Protein AF-A0A9D2G0Z3-F1 (afdb_monomer_lite)

Radius of gyration: 18.69 Å; chains: 1; bounding box: 42×42×49 Å

Structure (mmCIF, N/CA/C/O backbone):
data_AF-A0A9D2G0Z3-F1
#
_entry.id   AF-A0A9D2G0Z3-F1
#
loop_
_atom_site.group_PDB
_atom_site.id
_atom_site.type_symbol
_atom_site.label_atom_id
_atom_site.label_alt_id
_atom_site.label_comp_id
_atom_site.label_asym_id
_atom_site.label_entity_id
_atom_site.label_seq_id
_atom_site.pdbx_PDB_ins_code
_atom_site.Cartn_x
_atom_site.Cartn_y
_atom_site.Cartn_z
_atom_site.occupancy
_atom_site.B_iso_or_equiv
_atom_site.auth_seq_id
_atom_site.auth_comp_id
_atom_site.auth_asym_id
_atom_site.auth_atom_id
_atom_site.pdbx_PDB_model_num
ATOM 1 N N . MET A 1 1 ? 15.657 10.705 -23.555 1.00 50.38 1 MET A N 1
ATOM 2 C CA . MET A 1 1 ? 14.344 10.418 -22.929 1.00 50.38 1 MET A CA 1
ATOM 3 C C . MET A 1 1 ? 14.486 10.186 -21.416 1.00 50.38 1 MET A C 1
ATOM 5 O O . MET A 1 1 ? 13.711 9.447 -20.832 1.00 50.38 1 MET A O 1
ATOM 9 N N . GLU A 1 2 ? 15.428 10.870 -20.754 1.00 53.69 2 GLU A N 1
ATOM 10 C CA . GLU A 1 2 ? 15.769 10.664 -19.334 1.00 53.69 2 GLU A CA 1
ATOM 11 C C . GLU A 1 2 ? 15.187 11.761 -18.431 1.00 53.69 2 GLU A C 1
ATOM 13 O O . GLU A 1 2 ? 15.820 12.204 -17.480 1.00 53.69 2 GLU A O 1
ATOM 18 N N . SER A 1 3 ? 14.008 12.290 -18.762 1.00 67.88 3 SER A N 1
ATOM 19 C CA . SER A 1 3 ? 13.377 13.313 -17.926 1.00 67.88 3 SER A CA 1
ATOM 20 C C . SER A 1 3 ? 12.431 12.633 -16.932 1.00 67.88 3 SER A C 1
ATOM 22 O O . SER A 1 3 ? 11.392 12.124 -17.367 1.00 67.88 3 SER A O 1
ATOM 24 N N . PRO A 1 4 ? 12.719 12.641 -15.613 1.00 73.75 4 PRO A N 1
ATOM 25 C CA . PRO A 1 4 ? 11.840 12.054 -14.592 1.00 73.75 4 PRO A CA 1
ATOM 26 C C . PRO A 1 4 ? 10.418 12.634 -14.631 1.00 73.75 4 PRO A C 1
ATOM 28 O O . PRO A 1 4 ? 9.439 11.975 -14.281 1.00 73.75 4 PRO A O 1
ATOM 31 N N . TYR A 1 5 ? 10.296 13.872 -15.113 1.00 83.44 5 TYR A N 1
ATOM 32 C CA . TYR A 1 5 ? 9.040 14.603 -15.229 1.00 83.44 5 TYR A CA 1
ATOM 33 C C . TYR A 1 5 ? 8.099 14.034 -16.300 1.00 83.44 5 TYR A C 1
ATOM 35 O O . TYR A 1 5 ? 6.881 14.144 -16.150 1.00 83.44 5 TYR A O 1
ATOM 43 N N . LEU A 1 6 ? 8.627 13.403 -17.357 1.00 86.12 6 LEU A N 1
ATOM 44 C CA . LEU A 1 6 ? 7.804 12.799 -18.410 1.00 86.12 6 LEU A CA 1
ATOM 45 C C . LEU A 1 6 ? 6.991 11.640 -17.835 1.00 86.12 6 LEU A C 1
ATOM 47 O O . LEU A 1 6 ? 5.765 11.642 -17.927 1.00 86.12 6 LEU A O 1
ATOM 51 N N . TRP A 1 7 ? 7.663 10.691 -17.186 1.00 86.62 7 TRP A N 1
ATOM 52 C CA . TRP A 1 7 ? 7.023 9.506 -16.612 1.00 86.62 7 TRP A CA 1
ATOM 53 C C . TRP A 1 7 ? 6.060 9.851 -15.486 1.00 86.62 7 TRP A C 1
ATOM 55 O O . TRP A 1 7 ? 4.965 9.299 -15.431 1.00 86.62 7 TRP A O 1
ATOM 65 N N . LEU A 1 8 ? 6.404 10.843 -14.661 1.00 88.00 8 LEU A N 1
ATOM 66 C CA . LEU A 1 8 ? 5.474 11.397 -13.681 1.00 88.00 8 LEU A CA 1
ATOM 67 C C . LEU A 1 8 ? 4.195 11.924 -14.353 1.00 88.00 8 LEU A C 1
ATOM 69 O O . LEU A 1 8 ? 3.088 11.601 -13.922 1.00 88.00 8 LEU A O 1
ATOM 73 N N . THR A 1 9 ? 4.341 12.710 -15.423 1.00 89.94 9 THR A N 1
ATOM 74 C CA . THR A 1 9 ? 3.207 13.293 -16.156 1.00 89.94 9 THR A CA 1
ATOM 75 C C . THR A 1 9 ? 2.349 12.213 -16.809 1.00 89.94 9 THR A C 1
ATOM 77 O O . THR A 1 9 ? 1.125 12.295 -16.750 1.00 89.94 9 THR A O 1
ATOM 80 N N . VAL A 1 10 ? 2.964 11.174 -17.381 1.00 90.88 10 VAL A N 1
ATOM 81 C CA . VAL A 1 10 ? 2.252 10.027 -17.964 1.00 90.88 10 VAL A CA 1
ATOM 82 C C . VAL A 1 10 ? 1.461 9.279 -16.892 1.00 90.88 10 VAL A C 1
ATOM 84 O O . VAL A 1 10 ? 0.265 9.058 -17.074 1.00 90.88 10 VAL A O 1
ATOM 87 N N . THR A 1 11 ? 2.073 8.959 -15.749 1.00 91.38 11 THR A N 1
ATOM 88 C CA . THR A 1 11 ? 1.395 8.255 -14.648 1.00 91.38 11 THR A CA 1
ATOM 89 C C . THR A 1 11 ? 0.223 9.057 -14.096 1.00 91.38 11 THR A C 1
ATOM 91 O O . THR A 1 11 ? -0.888 8.537 -13.975 1.00 91.38 11 THR A O 1
ATOM 94 N N . VAL A 1 12 ? 0.435 10.342 -13.800 1.00 90.94 12 VAL A N 1
ATOM 95 C CA . VAL A 1 12 ? -0.624 11.231 -13.299 1.00 90.94 12 VAL A CA 1
ATOM 96 C C . VAL A 1 12 ? -1.711 11.430 -14.358 1.00 90.94 12 VAL A C 1
ATOM 98 O O . VAL A 1 12 ? -2.897 11.388 -14.034 1.00 90.94 12 VAL A O 1
ATOM 101 N N . GLY A 1 13 ? -1.332 11.594 -15.625 1.00 93.12 13 GLY A N 1
ATOM 102 C CA . GLY A 1 13 ? -2.254 11.734 -16.749 1.00 93.12 13 GLY A CA 1
ATOM 103 C C . GLY A 1 13 ? -3.160 10.517 -16.907 1.00 93.12 13 GLY A C 1
ATOM 104 O O . GLY A 1 13 ? -4.382 10.665 -16.915 1.00 93.12 13 GLY A O 1
ATOM 105 N N . LEU A 1 14 ? -2.587 9.312 -16.947 1.00 92.75 14 LEU A N 1
ATOM 106 C CA . LEU A 1 14 ? -3.335 8.055 -17.028 1.00 92.75 14 LEU A CA 1
ATOM 107 C C . LEU A 1 14 ? -4.251 7.860 -15.819 1.00 92.75 14 LEU A C 1
ATOM 109 O O . LEU A 1 14 ? -5.418 7.512 -15.994 1.00 92.75 14 LEU A O 1
ATOM 113 N N . TYR A 1 15 ? -3.773 8.156 -14.608 1.00 91.62 15 TYR A N 1
ATOM 114 C CA . TYR A 1 15 ? -4.595 8.092 -13.400 1.00 91.62 15 TYR A CA 1
ATOM 115 C C . TYR A 1 15 ? -5.785 9.062 -13.460 1.00 91.62 15 TYR A C 1
ATOM 117 O O . TYR A 1 15 ? -6.918 8.681 -13.164 1.00 91.62 15 TYR A O 1
ATOM 125 N N . LEU A 1 16 ? -5.570 10.315 -13.871 1.00 92.00 16 LEU A N 1
ATOM 126 C CA . LEU A 1 16 ? -6.636 11.318 -13.981 1.00 92.00 16 LEU A CA 1
ATOM 127 C C . LEU A 1 16 ? -7.638 10.991 -15.092 1.00 92.00 16 LEU A C 1
ATOM 129 O O . LEU A 1 16 ? -8.834 11.256 -14.936 1.00 92.00 16 LEU A O 1
ATOM 133 N N . LEU A 1 17 ? -7.172 10.433 -16.209 1.00 91.12 17 LEU A N 1
ATOM 134 C CA . LEU A 1 17 ? -8.033 9.930 -17.279 1.00 91.12 17 LEU A CA 1
ATOM 135 C C . LEU A 1 17 ? -8.892 8.773 -16.773 1.00 91.12 17 LEU A C 1
ATOM 137 O O . LEU A 1 17 ? -10.112 8.806 -16.935 1.00 91.12 17 LEU A O 1
ATOM 141 N N . ALA A 1 18 ? -8.285 7.814 -16.079 1.00 89.94 18 ALA A N 1
ATOM 142 C CA . ALA A 1 18 ? -8.991 6.692 -15.481 1.00 89.94 18 ALA A CA 1
ATOM 143 C C . ALA A 1 18 ? -10.012 7.148 -14.434 1.00 89.94 18 ALA A C 1
ATOM 145 O O . ALA A 1 18 ? -11.149 6.696 -14.455 1.00 89.94 18 ALA A O 1
ATOM 146 N N . ALA A 1 19 ? -9.665 8.113 -13.579 1.00 89.12 19 ALA A N 1
ATOM 147 C CA . ALA A 1 19 ? -10.585 8.691 -12.601 1.00 89.12 19 ALA A CA 1
ATOM 148 C C . ALA A 1 19 ? -11.785 9.389 -13.259 1.00 89.12 19 ALA A C 1
ATOM 150 O O . ALA A 1 19 ? -12.908 9.304 -12.760 1.00 89.12 19 ALA A O 1
ATOM 151 N N . ARG A 1 20 ? -11.583 10.067 -14.397 1.00 89.38 20 ARG A N 1
ATOM 152 C CA . ARG A 1 20 ? -12.691 10.638 -15.182 1.00 89.38 20 ARG A CA 1
ATOM 153 C C . ARG A 1 20 ? -13.548 9.555 -15.827 1.00 89.38 20 ARG A C 1
ATOM 155 O O . ARG A 1 20 ? -14.772 9.672 -15.810 1.00 89.38 20 ARG A O 1
ATOM 162 N N . LEU A 1 21 ? -12.927 8.512 -16.367 1.00 87.62 21 LEU A N 1
ATOM 163 C CA . LEU A 1 21 ? -13.638 7.411 -17.006 1.00 87.62 21 LEU A CA 1
ATOM 164 C C . LEU A 1 21 ? -14.445 6.601 -15.983 1.00 87.62 21 LEU A C 1
ATOM 166 O O . LEU A 1 21 ? -15.613 6.314 -16.232 1.00 87.62 21 LEU A O 1
ATOM 170 N N . GLN A 1 22 ? -13.883 6.350 -14.798 1.00 86.50 22 GLN A N 1
ATOM 171 C CA . GLN A 1 22 ? -14.542 5.645 -13.698 1.00 86.50 22 GLN A CA 1
ATOM 172 C C . GLN A 1 22 ? -15.798 6.377 -13.220 1.00 86.50 22 GLN A C 1
ATOM 174 O O . GLN A 1 22 ? -16.804 5.743 -12.919 1.00 86.50 22 GLN A O 1
ATOM 179 N N . LYS A 1 23 ? -15.784 7.718 -13.194 1.00 85.12 23 LYS A N 1
ATOM 180 C CA . LYS A 1 23 ? -16.983 8.507 -12.860 1.00 85.12 23 LYS A CA 1
ATOM 181 C C . LYS A 1 23 ? -18.124 8.293 -13.852 1.00 85.12 23 LYS A C 1
ATOM 183 O O . LYS A 1 23 ? -19.283 8.378 -13.463 1.00 85.12 23 LYS A O 1
ATOM 188 N N . ARG A 1 24 ? -17.803 8.054 -15.125 1.00 84.69 24 ARG A N 1
ATOM 189 C CA . ARG A 1 24 ? -18.796 7.835 -16.182 1.00 84.69 24 ARG A CA 1
ATOM 190 C C . ARG A 1 24 ? -19.210 6.362 -16.293 1.00 84.69 24 ARG A C 1
ATOM 192 O O . ARG A 1 24 ? -20.345 6.095 -16.666 1.00 84.69 24 ARG A O 1
ATOM 199 N N . TRP A 1 25 ? -18.316 5.434 -15.947 1.00 83.25 25 TRP A N 1
ATOM 200 C CA . TRP A 1 25 ? -18.515 3.983 -15.993 1.00 83.25 25 TRP A CA 1
ATOM 201 C C . TRP A 1 25 ? -17.995 3.363 -14.685 1.00 83.25 25 TRP A C 1
ATOM 203 O O . TRP A 1 25 ? -16.844 2.922 -14.633 1.00 83.25 25 TRP A O 1
ATOM 213 N N . PRO A 1 26 ? -18.802 3.354 -13.607 1.00 76.25 26 PRO A N 1
ATOM 214 C CA . PRO A 1 26 ? -18.367 2.887 -12.296 1.00 76.25 26 PRO A CA 1
ATOM 215 C C . PRO A 1 26 ? -18.324 1.356 -12.263 1.00 76.25 26 PRO A C 1
ATOM 217 O O . PRO A 1 26 ? -19.214 0.702 -11.725 1.00 76.25 26 PRO A O 1
ATOM 220 N N . THR A 1 27 ? -17.289 0.772 -12.865 1.00 76.56 27 THR A N 1
ATOM 221 C CA . THR A 1 27 ? -17.041 -0.669 -12.815 1.00 76.56 27 THR A CA 1
ATOM 222 C C . THR A 1 27 ? -15.860 -0.989 -11.889 1.00 76.56 27 THR A C 1
ATOM 224 O O . THR A 1 27 ? -14.891 -0.225 -11.828 1.00 76.56 27 THR A O 1
ATOM 227 N N . PRO A 1 28 ? -15.902 -2.131 -11.177 1.00 68.94 28 PRO A N 1
ATOM 228 C CA . PRO A 1 28 ? -14.806 -2.625 -10.334 1.00 68.94 28 PRO A CA 1
ATOM 229 C C . PRO A 1 28 ? -13.436 -2.692 -11.023 1.00 68.94 28 PRO A C 1
ATOM 231 O O . PRO A 1 28 ? -12.405 -2.493 -10.386 1.00 68.94 28 PRO A O 1
ATOM 234 N N . LEU A 1 29 ? -13.420 -2.957 -12.333 1.00 70.75 29 LEU A N 1
ATOM 235 C CA . LEU A 1 29 ? -12.193 -3.074 -13.125 1.00 70.75 29 LEU A CA 1
ATOM 236 C C . LEU A 1 29 ? -11.592 -1.712 -13.498 1.00 70.75 29 LEU A C 1
ATOM 238 O O . LEU A 1 29 ? -10.416 -1.633 -13.832 1.00 70.75 29 LEU A O 1
ATOM 242 N N . LEU A 1 30 ? -12.369 -0.631 -13.429 1.00 76.69 30 LEU A N 1
ATOM 243 C CA . LEU A 1 30 ? -11.947 0.702 -13.857 1.00 76.69 30 LEU A CA 1
ATOM 244 C C . LEU A 1 30 ? -11.487 1.557 -12.673 1.00 76.69 30 LEU A C 1
ATOM 246 O O . LEU A 1 30 ? -11.633 2.778 -12.671 1.00 76.69 30 LEU A O 1
ATOM 250 N N . THR A 1 31 ? -10.925 0.918 -11.642 1.00 83.38 31 THR A N 1
ATOM 251 C CA . THR A 1 31 ? -10.258 1.669 -10.578 1.00 83.38 31 THR A CA 1
ATOM 252 C C . THR A 1 31 ? -9.081 2.442 -11.177 1.00 83.38 31 THR A C 1
ATOM 254 O O . THR A 1 31 ? -8.329 1.882 -11.982 1.00 83.38 31 THR A O 1
ATOM 257 N N . PRO A 1 32 ? -8.881 3.722 -10.811 1.00 86.56 32 PRO A N 1
ATOM 258 C CA . PRO A 1 32 ? -7.895 4.559 -11.484 1.00 86.56 32 PRO A CA 1
ATOM 259 C C . PRO A 1 32 ? -6.478 4.009 -11.331 1.00 86.56 32 PRO A C 1
ATOM 261 O O . PRO A 1 32 ? -5.657 4.133 -12.235 1.00 86.56 32 PRO A O 1
ATOM 264 N N . LEU A 1 33 ? -6.234 3.334 -10.204 1.00 84.69 33 LEU A N 1
ATOM 265 C CA . LEU A 1 33 ? -4.997 2.628 -9.916 1.00 84.69 33 LEU A CA 1
ATOM 266 C C . LEU A 1 33 ? -4.770 1.442 -10.866 1.00 84.69 33 LEU A C 1
ATOM 268 O O . LEU A 1 33 ? -3.728 1.392 -11.513 1.00 84.69 33 LEU A O 1
ATOM 272 N N . LEU A 1 34 ? -5.730 0.512 -10.980 1.00 83.62 34 LEU A N 1
ATOM 273 C CA . LEU A 1 34 ? -5.576 -0.672 -11.834 1.00 83.62 34 LEU A CA 1
ATOM 274 C C . LEU A 1 34 ? -5.396 -0.275 -13.299 1.00 83.62 34 LEU A C 1
ATOM 276 O O . LEU A 1 34 ? -4.500 -0.780 -13.972 1.00 83.62 34 LEU A O 1
ATOM 280 N N . PHE A 1 35 ? -6.214 0.664 -13.773 1.00 88.38 35 PHE A N 1
ATOM 281 C CA . PHE A 1 35 ? -6.129 1.150 -15.144 1.00 88.38 35 PHE A CA 1
ATOM 282 C C . PHE A 1 35 ? -4.760 1.774 -15.436 1.00 88.38 35 PHE A C 1
ATOM 284 O O . PHE A 1 35 ? -4.143 1.441 -16.445 1.00 88.38 35 PHE A O 1
ATOM 291 N N . ALA A 1 36 ? -4.264 2.645 -14.550 1.00 89.56 36 ALA A N 1
ATOM 292 C CA . ALA A 1 36 ? -2.958 3.272 -14.726 1.00 89.56 36 ALA A CA 1
ATOM 293 C C . ALA A 1 36 ? -1.829 2.231 -14.765 1.00 89.56 36 ALA A C 1
ATOM 295 O O . ALA A 1 36 ? -0.995 2.292 -15.663 1.00 89.56 36 ALA A O 1
ATOM 296 N N . ILE A 1 37 ? -1.835 1.245 -13.859 1.00 86.94 37 ILE A N 1
ATOM 297 C CA . ILE A 1 37 ? -0.831 0.168 -13.831 1.00 86.94 37 ILE A CA 1
ATOM 298 C C . ILE A 1 37 ? -0.828 -0.608 -15.152 1.00 86.94 37 ILE A C 1
ATOM 300 O O . ILE A 1 37 ? 0.223 -0.751 -15.773 1.00 86.94 37 ILE A O 1
ATOM 304 N N . VAL A 1 38 ? -1.994 -1.068 -15.615 1.00 89.38 38 VAL A N 1
ATOM 305 C CA . VAL A 1 38 ? -2.101 -1.860 -16.852 1.00 89.38 38 VAL A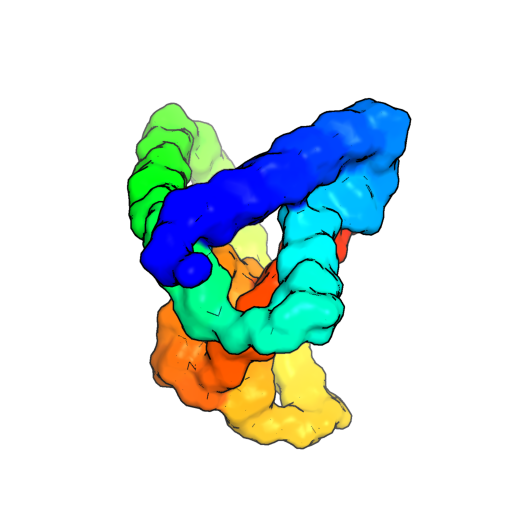 CA 1
ATOM 306 C C . VAL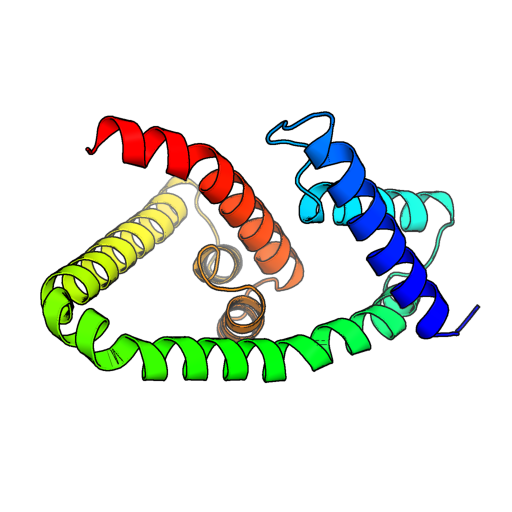 A 1 38 ? -1.657 -1.046 -18.067 1.00 89.38 38 VAL A C 1
ATOM 308 O O . VAL A 1 38 ? -0.898 -1.548 -18.891 1.00 89.38 38 VAL A O 1
ATOM 311 N N . MET A 1 39 ? -2.074 0.219 -18.173 1.00 91.12 39 MET A N 1
ATOM 312 C CA . MET A 1 39 ? -1.676 1.081 -19.291 1.00 91.12 39 MET A CA 1
ATOM 313 C C . MET A 1 39 ? -0.176 1.378 -19.302 1.00 91.12 39 MET A C 1
ATOM 315 O O . MET A 1 39 ? 0.425 1.377 -20.373 1.00 91.12 39 MET A O 1
ATOM 319 N N . ILE A 1 40 ? 0.440 1.603 -18.139 1.00 91.12 40 ILE A N 1
ATOM 320 C CA . ILE A 1 40 ? 1.888 1.826 -18.043 1.00 91.12 40 ILE A CA 1
ATOM 321 C C . ILE A 1 40 ? 2.647 0.565 -18.455 1.00 91.12 40 ILE A C 1
ATOM 323 O O . ILE A 1 40 ? 3.565 0.663 -19.261 1.00 91.12 40 ILE A O 1
ATOM 327 N N . ILE A 1 41 ? 2.238 -0.613 -17.972 1.00 90.31 41 ILE A N 1
ATOM 328 C CA . ILE A 1 41 ? 2.861 -1.888 -18.361 1.00 90.31 41 ILE A CA 1
ATOM 329 C C . ILE A 1 41 ? 2.776 -2.085 -19.879 1.00 90.31 41 ILE A C 1
ATOM 331 O O . ILE A 1 41 ? 3.787 -2.379 -20.511 1.00 90.31 41 ILE A O 1
ATOM 335 N N . LEU A 1 42 ? 1.601 -1.874 -20.482 1.00 93.00 42 LEU A N 1
ATOM 336 C CA . LEU A 1 42 ? 1.436 -1.988 -21.934 1.00 93.00 42 LEU A CA 1
ATOM 337 C C . LEU A 1 42 ? 2.311 -0.988 -22.694 1.00 93.00 42 LEU A C 1
ATOM 339 O O . LEU A 1 42 ? 2.919 -1.352 -23.694 1.00 93.00 42 LEU A O 1
ATOM 343 N N . LEU A 1 43 ? 2.398 0.254 -22.220 1.00 91.88 43 LEU A N 1
ATOM 344 C CA . LEU A 1 43 ? 3.208 1.287 -22.857 1.00 91.88 43 LEU A CA 1
ATOM 345 C C . LEU A 1 43 ? 4.705 0.957 -22.793 1.00 91.88 43 LEU A C 1
ATOM 347 O O . LEU A 1 43 ? 5.394 1.134 -23.793 1.00 91.88 43 LEU A O 1
ATOM 351 N N . LEU A 1 44 ? 5.197 0.441 -21.663 1.00 90.25 44 LEU A N 1
ATOM 352 C CA . LEU A 1 44 ? 6.592 0.010 -21.526 1.00 90.25 44 LEU A CA 1
ATOM 353 C C . LEU A 1 44 ? 6.914 -1.180 -22.434 1.00 90.25 44 LEU A C 1
ATOM 355 O O . LEU A 1 44 ? 7.953 -1.168 -23.084 1.00 90.25 44 LEU A O 1
ATOM 359 N N . LEU A 1 45 ? 6.010 -2.160 -22.531 1.00 92.19 45 LEU A N 1
ATOM 360 C CA . LEU A 1 45 ? 6.196 -3.335 -23.389 1.00 92.19 45 LEU A CA 1
ATOM 361 C C . LEU A 1 45 ? 6.145 -2.992 -24.884 1.00 92.19 45 LEU A C 1
ATOM 363 O O . LEU A 1 45 ? 6.947 -3.504 -25.654 1.00 92.19 45 LEU A O 1
ATOM 367 N N . VAL A 1 46 ? 5.213 -2.133 -25.310 1.00 93.94 46 VAL A N 1
ATOM 368 C CA . VAL A 1 46 ? 5.058 -1.758 -26.729 1.00 93.94 46 VAL A CA 1
ATOM 369 C C . VAL A 1 46 ? 6.210 -0.878 -27.212 1.00 93.94 46 VAL A C 1
ATOM 371 O O . VAL A 1 46 ? 6.597 -0.966 -28.374 1.00 93.94 46 VAL A O 1
ATOM 374 N N . LEU A 1 47 ? 6.744 -0.022 -26.339 1.00 90.50 47 LEU A N 1
ATOM 375 C CA . LEU A 1 47 ? 7.849 0.879 -26.669 1.00 90.50 47 LEU A CA 1
ATOM 376 C C . LEU A 1 47 ? 9.233 0.293 -26.344 1.00 90.50 47 LEU A C 1
ATOM 378 O O . LEU A 1 47 ? 10.225 0.976 -26.582 1.00 90.50 47 LEU A O 1
ATOM 382 N N . ASP A 1 48 ? 9.288 -0.932 -25.808 1.00 90.00 48 ASP A N 1
ATOM 383 C CA . ASP A 1 48 ? 10.505 -1.624 -25.355 1.00 90.00 48 ASP A CA 1
ATOM 384 C C . ASP A 1 48 ? 11.376 -0.759 -24.422 1.00 90.00 48 ASP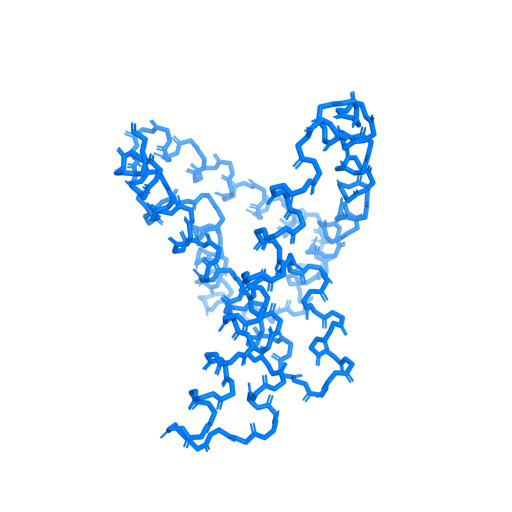 A C 1
ATOM 386 O O . ASP A 1 48 ? 12.588 -0.611 -24.583 1.00 90.00 48 ASP A O 1
ATOM 390 N N . ILE A 1 49 ? 10.723 -0.101 -23.457 1.00 87.50 49 ILE A N 1
ATOM 391 C CA . ILE A 1 49 ? 11.381 0.828 -22.535 1.00 87.50 49 ILE A CA 1
ATOM 392 C C . ILE A 1 49 ? 11.746 0.095 -21.238 1.00 87.50 49 ILE A C 1
ATOM 394 O O . ILE A 1 49 ? 10.853 -0.457 -20.586 1.00 87.50 49 ILE A O 1
ATOM 398 N N . PRO A 1 50 ? 13.020 0.149 -20.799 1.00 87.38 50 PRO A N 1
ATOM 399 C CA . PRO A 1 50 ? 13.443 -0.475 -19.550 1.00 87.38 50 PRO A CA 1
ATOM 400 C C . PRO A 1 50 ? 12.748 0.158 -18.335 1.00 87.38 50 PRO A C 1
ATOM 402 O O . PRO A 1 50 ? 12.592 1.384 -18.255 1.00 87.38 50 PRO A O 1
ATOM 405 N N . TYR A 1 51 ? 12.340 -0.682 -17.377 1.00 84.00 51 TYR A N 1
ATOM 406 C CA . TYR A 1 51 ? 11.576 -0.282 -16.187 1.00 84.00 51 TYR A CA 1
ATOM 407 C C . TYR A 1 51 ? 12.297 0.787 -15.358 1.00 84.00 51 TYR A C 1
ATOM 409 O O . TYR A 1 51 ? 11.662 1.698 -14.831 1.00 84.00 51 TYR A O 1
ATOM 417 N N . GLU A 1 52 ? 13.623 0.738 -15.316 1.00 84.56 52 GLU A N 1
ATOM 418 C CA . GLU A 1 52 ? 14.492 1.675 -14.604 1.00 84.56 52 GLU A CA 1
ATOM 419 C C . GLU A 1 52 ? 14.274 3.121 -15.087 1.00 84.56 52 GLU A C 1
ATOM 421 O O . GLU A 1 52 ? 14.332 4.075 -14.307 1.00 84.56 52 GLU A O 1
ATOM 426 N N . THR A 1 53 ? 13.937 3.294 -16.370 1.00 84.88 53 THR A N 1
ATOM 427 C CA . THR A 1 53 ? 13.634 4.611 -16.955 1.00 84.88 53 THR A CA 1
ATOM 428 C C . THR A 1 53 ? 12.313 5.164 -16.421 1.00 84.88 53 THR A C 1
ATOM 430 O O . THR A 1 53 ? 12.200 6.360 -16.144 1.00 84.88 53 THR A O 1
ATOM 433 N N . TYR A 1 54 ? 11.313 4.298 -16.242 1.00 86.19 54 TYR A N 1
ATOM 434 C CA . TYR A 1 54 ? 10.039 4.651 -15.619 1.00 86.19 54 TYR A CA 1
ATOM 435 C C . TYR A 1 54 ? 10.197 4.915 -14.116 1.00 86.19 54 TYR A C 1
ATOM 437 O O . TYR A 1 54 ? 9.653 5.891 -13.584 1.00 86.19 54 TYR A O 1
ATOM 445 N N . GLU A 1 55 ? 10.976 4.078 -13.431 1.00 84.81 55 GLU A N 1
ATOM 446 C CA . GLU A 1 55 ? 11.218 4.160 -11.992 1.00 84.81 55 GLU A CA 1
ATOM 447 C C . GLU A 1 55 ? 11.808 5.516 -11.585 1.00 84.81 55 GLU A C 1
ATOM 449 O O . GLU A 1 55 ? 11.411 6.075 -10.559 1.00 84.81 55 GLU A O 1
ATOM 454 N N . ALA A 1 56 ? 12.668 6.108 -12.421 1.00 83.12 56 ALA A N 1
ATOM 455 C CA . ALA A 1 56 ? 13.211 7.447 -12.195 1.00 83.12 56 ALA A CA 1
ATOM 456 C C . ALA A 1 56 ? 12.114 8.509 -11.969 1.00 83.12 56 ALA A C 1
ATOM 458 O O . ALA A 1 56 ? 12.250 9.360 -11.087 1.00 83.12 56 ALA A O 1
ATOM 459 N N . GLY A 1 57 ? 11.004 8.445 -12.716 1.00 80.94 57 GLY A N 1
ATOM 460 C CA . GLY A 1 57 ? 9.832 9.300 -12.493 1.00 80.94 57 GLY A CA 1
ATOM 461 C C . GLY A 1 57 ? 8.945 8.822 -11.340 1.00 80.94 57 GLY A C 1
ATOM 462 O O . GLY A 1 57 ? 8.424 9.637 -10.574 1.00 80.94 57 GLY A O 1
ATOM 463 N N . GLY A 1 58 ? 8.816 7.504 -11.165 1.00 82.12 58 GLY A N 1
ATOM 464 C CA . GLY A 1 58 ? 8.076 6.888 -10.059 1.00 82.12 58 GLY A CA 1
ATOM 465 C C . GLY A 1 58 ? 8.624 7.255 -8.675 1.00 82.12 58 GLY A C 1
ATOM 466 O O . GLY A 1 58 ? 7.852 7.445 -7.736 1.00 82.12 58 GLY A O 1
ATOM 467 N N . LYS A 1 59 ? 9.939 7.462 -8.546 1.00 82.88 59 LYS A N 1
ATOM 468 C CA . LYS A 1 59 ? 10.602 7.824 -7.283 1.00 82.88 59 LYS A CA 1
ATOM 469 C C . LYS A 1 59 ? 10.081 9.129 -6.670 1.00 82.88 59 LYS A C 1
ATOM 471 O O . LYS A 1 59 ? 10.004 9.251 -5.444 1.00 82.88 59 LYS A O 1
ATOM 476 N N . LEU A 1 60 ? 9.664 10.085 -7.503 1.00 84.81 60 LEU A N 1
ATOM 477 C CA . LEU A 1 60 ? 9.008 11.309 -7.032 1.00 84.81 60 LEU A CA 1
ATOM 478 C C . LEU A 1 60 ? 7.672 10.994 -6.352 1.00 84.81 60 LEU A C 1
ATOM 480 O O . LEU A 1 60 ? 7.414 11.501 -5.263 1.00 84.81 60 LEU A O 1
ATOM 484 N N . ILE A 1 61 ? 6.859 10.108 -6.936 1.00 85.44 61 ILE A N 1
ATOM 485 C CA . ILE A 1 61 ? 5.595 9.654 -6.333 1.00 85.44 61 ILE A CA 1
ATOM 486 C C . ILE A 1 61 ? 5.878 8.942 -5.007 1.00 85.44 61 ILE A C 1
ATOM 488 O O . ILE A 1 61 ? 5.233 9.241 -4.003 1.00 85.44 61 ILE A O 1
ATOM 492 N N . SER A 1 62 ? 6.891 8.072 -4.971 1.00 84.00 62 SER A N 1
ATOM 493 C CA . SER A 1 62 ? 7.313 7.381 -3.746 1.00 84.00 62 SER A CA 1
ATOM 494 C C . SER A 1 62 ? 7.738 8.353 -2.642 1.00 84.00 62 SER A C 1
ATOM 496 O O . SER A 1 62 ? 7.449 8.115 -1.473 1.00 84.00 62 SER A O 1
ATOM 498 N N . THR A 1 63 ? 8.338 9.496 -2.987 1.00 86.75 63 THR A N 1
ATOM 499 C CA . THR A 1 63 ? 8.708 10.529 -2.002 1.00 86.75 63 THR A CA 1
ATOM 500 C C . THR A 1 63 ? 7.477 11.154 -1.336 1.00 86.75 63 THR A C 1
ATOM 502 O O . THR A 1 63 ? 7.526 11.482 -0.152 1.00 86.75 63 THR A O 1
ATOM 505 N N . PHE A 1 64 ? 6.342 11.255 -2.039 1.00 88.56 64 PHE A N 1
ATOM 506 C CA . PHE A 1 64 ? 5.076 11.735 -1.466 1.00 88.56 64 PHE A CA 1
ATOM 507 C C . PHE A 1 64 ? 4.377 10.717 -0.548 1.00 88.56 64 PHE A C 1
ATOM 509 O O . PHE A 1 64 ? 3.464 11.090 0.193 1.00 88.56 64 PHE A O 1
ATOM 516 N N . VAL A 1 65 ? 4.807 9.454 -0.527 1.00 87.06 65 VAL A N 1
ATOM 517 C CA . VAL A 1 65 ? 4.225 8.428 0.355 1.00 87.06 65 VAL A CA 1
ATOM 518 C C . VAL A 1 65 ? 4.503 8.739 1.826 1.00 87.06 65 VAL A C 1
ATOM 520 O O . VAL A 1 65 ? 3.613 8.591 2.665 1.00 87.06 65 VAL A O 1
ATOM 523 N N . THR A 1 66 ? 5.695 9.243 2.148 1.00 88.19 66 THR A N 1
ATOM 524 C CA . THR A 1 66 ? 6.056 9.650 3.514 1.00 88.19 66 THR A CA 1
ATOM 525 C C . THR A 1 66 ? 5.148 10.765 4.053 1.00 88.19 66 THR A C 1
ATOM 527 O O . THR A 1 66 ? 4.493 10.538 5.073 1.00 88.19 66 THR A O 1
ATOM 530 N N . PRO A 1 67 ? 5.003 11.939 3.396 1.00 91.44 67 PRO A N 1
ATOM 531 C CA . PRO A 1 67 ? 4.092 12.978 3.873 1.00 91.44 67 PRO A CA 1
ATOM 532 C C . PRO A 1 67 ? 2.622 12.537 3.850 1.00 91.44 67 PRO A C 1
ATOM 534 O O . PRO A 1 67 ? 1.866 12.943 4.730 1.00 91.44 67 PRO A O 1
ATOM 537 N N . ALA A 1 68 ? 2.204 11.666 2.923 1.00 89.56 68 ALA A N 1
ATOM 538 C CA . ALA A 1 68 ? 0.859 11.084 2.949 1.00 89.56 68 ALA A CA 1
ATOM 539 C C . ALA A 1 68 ? 0.630 10.195 4.187 1.00 89.56 68 ALA A C 1
ATOM 541 O O . ALA A 1 68 ? -0.440 10.243 4.796 1.00 89.56 68 ALA A O 1
ATOM 542 N N . THR A 1 69 ? 1.647 9.436 4.603 1.00 89.81 69 THR A N 1
ATOM 543 C CA . THR A 1 69 ? 1.613 8.605 5.818 1.00 89.81 69 THR A CA 1
ATOM 544 C C . THR A 1 69 ? 1.544 9.473 7.077 1.00 89.81 69 THR A C 1
ATOM 546 O O . THR A 1 69 ? 0.747 9.201 7.974 1.00 89.81 69 THR A O 1
ATOM 549 N N . VAL A 1 70 ? 2.297 10.577 7.120 1.00 91.62 70 VAL A N 1
ATOM 550 C CA . VAL A 1 70 ? 2.208 11.567 8.209 1.00 91.62 70 VAL A CA 1
ATOM 551 C C . VAL A 1 70 ? 0.826 12.229 8.241 1.00 91.62 70 VAL A C 1
ATOM 553 O O . VAL A 1 70 ? 0.222 12.354 9.305 1.00 91.62 70 VAL A O 1
ATOM 556 N N . ALA A 1 71 ? 0.270 12.598 7.085 1.00 92.25 71 ALA A N 1
ATOM 557 C CA . ALA A 1 71 ? -1.072 13.173 7.000 1.00 92.25 71 ALA A CA 1
ATOM 558 C C . ALA A 1 71 ? -2.157 12.205 7.502 1.00 92.25 71 ALA A C 1
ATOM 560 O O . ALA A 1 71 ? -3.130 12.640 8.124 1.00 92.25 71 ALA A O 1
ATOM 561 N N . LEU A 1 72 ? -1.990 10.897 7.271 1.00 90.31 72 LEU A N 1
ATOM 562 C CA . LEU A 1 72 ? -2.853 9.868 7.848 1.00 90.31 72 LEU A CA 1
ATOM 563 C C . LEU A 1 72 ? -2.751 9.856 9.380 1.00 90.31 72 LEU A C 1
ATOM 565 O O . LEU A 1 72 ? -3.786 9.877 10.043 1.00 90.31 72 LEU A O 1
ATOM 569 N N . ALA A 1 73 ? -1.541 9.905 9.944 1.00 90.19 73 ALA A N 1
ATOM 570 C CA . ALA A 1 73 ? -1.340 9.956 11.395 1.00 90.19 73 ALA A CA 1
ATOM 571 C C . ALA A 1 73 ? -2.024 11.178 12.041 1.00 90.19 73 ALA A C 1
ATOM 573 O O . ALA A 1 73 ? -2.727 11.030 13.039 1.00 90.19 73 ALA A O 1
ATOM 574 N N . ILE A 1 74 ? -1.928 12.359 11.418 1.00 93.81 74 ILE A N 1
ATOM 575 C CA . ILE A 1 74 ? -2.626 13.576 11.876 1.00 93.81 74 ILE A CA 1
ATOM 576 C C . ILE A 1 74 ? -4.150 13.388 11.847 1.00 93.81 74 ILE A C 1
ATOM 578 O O . ILE A 1 74 ? -4.859 13.822 12.753 1.00 93.81 74 ILE A O 1
ATOM 582 N N . LYS A 1 75 ? -4.700 12.735 10.813 1.00 88.75 75 LYS A N 1
ATOM 583 C CA . LYS A 1 75 ? -6.142 12.436 10.767 1.00 88.75 75 LYS A CA 1
ATOM 584 C C . LYS A 1 75 ? -6.573 11.506 11.900 1.00 88.75 75 LYS A C 1
ATOM 586 O O . LYS A 1 75 ? -7.671 11.692 12.421 1.00 88.75 75 LYS A O 1
ATOM 591 N N . LEU A 1 76 ? -5.746 10.529 12.271 1.00 90.75 76 LEU A N 1
ATOM 592 C CA . LEU A 1 76 ? -6.026 9.643 13.403 1.00 90.75 76 LEU A CA 1
ATOM 593 C C . LEU A 1 76 ? -6.009 10.414 14.727 1.00 90.75 76 LEU A C 1
ATOM 595 O O . LEU A 1 76 ? -6.925 10.247 15.524 1.00 90.75 76 LEU A O 1
ATOM 599 N N . GLU A 1 77 ? -5.027 11.293 14.925 1.00 92.62 77 GLU A N 1
ATOM 600 C CA . GLU A 1 77 ? -4.914 12.140 16.119 1.00 92.62 77 GLU A CA 1
ATOM 601 C C . GLU A 1 77 ? -6.136 13.057 16.283 1.00 92.62 77 GLU A C 1
ATOM 603 O O . GLU A 1 77 ? -6.772 13.069 17.335 1.00 92.62 77 GLU A O 1
ATOM 608 N N . LYS A 1 78 ? -6.581 13.714 15.205 1.00 93.00 78 LYS A N 1
ATOM 609 C CA . LYS A 1 78 ? -7.810 14.529 15.222 1.00 93.00 78 LYS A CA 1
ATOM 610 C C . LYS A 1 78 ? -9.076 13.744 15.576 1.00 93.00 78 LYS A C 1
ATOM 612 O O . LYS A 1 78 ? -10.025 14.326 16.090 1.00 93.00 78 LYS A O 1
ATOM 617 N N . ASN A 1 79 ? -9.107 12.442 15.295 1.00 92.06 79 ASN A N 1
ATOM 618 C CA . ASN A 1 79 ? -10.234 11.562 15.613 1.00 92.06 79 ASN A CA 1
ATOM 619 C C . ASN A 1 79 ? -9.974 10.693 16.854 1.00 92.06 79 ASN A C 1
ATOM 621 O O . ASN A 1 79 ? -10.732 9.756 17.114 1.00 92.06 79 ASN A O 1
ATOM 625 N N . TYR A 1 80 ? -8.938 10.997 17.642 1.00 90.94 80 TYR A N 1
ATOM 626 C CA . TYR A 1 80 ? -8.491 10.162 18.755 1.00 90.94 80 TYR A CA 1
ATOM 627 C C . TYR A 1 80 ? -9.601 9.877 19.773 1.00 90.94 80 TYR A C 1
ATOM 629 O O . TYR A 1 80 ? -9.764 8.735 20.190 1.00 90.94 80 TYR A O 1
ATOM 637 N N . VAL A 1 81 ? -10.433 10.871 20.105 1.00 92.56 81 VAL A N 1
ATOM 638 C CA . VAL A 1 81 ? -11.565 10.704 21.039 1.00 92.56 81 VAL A CA 1
ATOM 639 C C . VAL A 1 81 ? -12.556 9.638 20.548 1.00 92.56 81 VAL A C 1
ATOM 641 O O . VAL A 1 81 ? -13.051 8.829 21.334 1.00 92.56 81 VAL A O 1
ATOM 644 N N . TYR A 1 82 ? -12.824 9.591 19.239 1.00 91.88 82 TYR A N 1
ATOM 645 C CA . TYR A 1 82 ? -13.697 8.580 18.643 1.00 91.88 82 TYR A CA 1
ATOM 646 C C . TYR A 1 82 ? -13.039 7.193 18.643 1.00 91.88 82 TYR A C 1
ATOM 648 O O . TYR A 1 82 ? -13.683 6.206 19.002 1.00 91.88 82 TYR A O 1
ATOM 656 N N . LEU A 1 83 ? -11.744 7.119 18.311 1.00 91.12 83 LEU A N 1
ATOM 657 C CA . LEU A 1 83 ? -10.972 5.874 18.378 1.00 91.12 83 LEU A CA 1
ATOM 658 C C . LEU A 1 83 ? -10.937 5.322 19.806 1.00 91.12 83 LEU A C 1
ATOM 660 O O . LEU A 1 83 ? -11.138 4.127 19.998 1.00 91.12 83 LEU A O 1
ATOM 664 N N . GLN A 1 84 ? -10.747 6.182 20.806 1.00 92.69 84 GLN A N 1
ATOM 665 C CA . GLN A 1 84 ? -10.730 5.794 22.213 1.00 92.69 84 GLN A CA 1
ATOM 666 C C . GLN A 1 84 ? -12.089 5.254 22.661 1.00 92.69 84 GLN A C 1
ATOM 668 O O . GLN A 1 84 ? -12.139 4.272 23.392 1.00 92.69 84 GLN A O 1
ATOM 673 N N . LYS A 1 85 ? -13.201 5.828 22.187 1.00 94.81 85 LYS A N 1
ATOM 674 C CA . LYS A 1 85 ? -14.546 5.317 22.493 1.00 94.81 85 LYS A CA 1
ATOM 675 C C . LYS A 1 85 ? -14.771 3.890 21.975 1.00 94.81 85 LYS A C 1
ATOM 677 O O . LYS A 1 85 ? -15.502 3.126 22.598 1.00 94.81 85 LYS A O 1
ATOM 682 N N . HIS A 1 86 ? -14.138 3.526 20.860 1.00 93.69 86 HIS A N 1
ATOM 683 C CA . HIS A 1 86 ? -14.315 2.234 20.187 1.00 93.69 86 HIS A CA 1
ATOM 684 C C . HIS A 1 86 ? -13.054 1.351 20.197 1.00 93.69 86 HIS A C 1
ATOM 686 O O . HIS A 1 86 ? -12.968 0.389 19.433 1.00 93.69 86 HIS A O 1
ATOM 692 N N . TYR A 1 87 ? -12.082 1.643 21.067 1.00 93.69 87 TYR A N 1
ATOM 693 C CA . TYR A 1 87 ? -10.761 1.006 21.039 1.00 93.69 87 TYR A CA 1
ATOM 694 C C . TYR A 1 87 ? -10.830 -0.518 21.197 1.00 93.69 87 TYR A C 1
ATOM 696 O O . TYR A 1 87 ? -10.076 -1.238 20.549 1.00 93.69 87 TYR A O 1
ATOM 704 N N . SER A 1 88 ? -11.759 -1.015 22.019 1.00 93.81 88 SER A N 1
ATOM 705 C CA . SER A 1 88 ? -11.948 -2.445 22.259 1.00 93.81 88 SER A CA 1
ATOM 706 C C . SER A 1 88 ? -12.383 -3.174 20.988 1.00 93.81 88 SER A C 1
ATOM 708 O O . SER A 1 88 ? -11.775 -4.177 20.622 1.00 93.81 88 SER A O 1
ATOM 710 N N . ALA A 1 89 ? -13.370 -2.632 20.271 1.00 93.94 89 ALA A N 1
ATOM 711 C CA . ALA A 1 89 ? -13.836 -3.178 18.999 1.00 93.94 89 ALA A CA 1
ATOM 712 C C . ALA A 1 89 ? -12.738 -3.126 17.924 1.00 93.94 89 ALA A C 1
ATOM 714 O O . ALA A 1 89 ? -12.543 -4.099 17.197 1.00 93.94 89 ALA A O 1
ATOM 715 N N . ILE A 1 90 ? -11.980 -2.024 17.863 1.00 93.62 90 ILE A N 1
ATOM 716 C CA . ILE A 1 90 ? -10.856 -1.865 16.929 1.00 93.62 90 ILE A CA 1
ATOM 717 C C . ILE A 1 90 ? -9.773 -2.913 17.211 1.00 93.62 90 ILE A C 1
ATOM 719 O O . ILE A 1 90 ? -9.368 -3.632 16.300 1.00 93.62 90 ILE A O 1
ATOM 723 N N . LEU A 1 91 ? -9.329 -3.046 18.463 1.00 95.44 91 LEU A N 1
ATOM 724 C CA . LEU A 1 91 ? -8.284 -4.000 18.840 1.00 95.44 91 LEU A CA 1
ATOM 725 C C . LEU A 1 91 ? -8.723 -5.447 18.628 1.00 95.44 91 LEU A C 1
ATOM 727 O O . LEU A 1 91 ? -7.956 -6.229 18.074 1.00 95.44 91 LEU A O 1
ATOM 731 N N . MET A 1 92 ? -9.951 -5.808 19.009 1.00 95.88 92 MET A N 1
ATOM 732 C CA . MET A 1 92 ? -10.475 -7.152 18.753 1.00 95.88 92 MET A CA 1
ATOM 733 C C . MET A 1 92 ? -10.538 -7.447 17.252 1.00 95.88 92 MET A C 1
ATOM 735 O O . MET A 1 92 ? -10.123 -8.527 16.834 1.00 95.88 92 MET A O 1
ATOM 739 N N . GLY A 1 93 ? -10.984 -6.491 16.432 1.00 94.88 93 GLY A N 1
ATOM 740 C CA . GLY A 1 93 ? -10.998 -6.627 14.974 1.00 94.88 93 GLY A CA 1
ATOM 741 C C . GLY A 1 93 ? -9.599 -6.811 14.382 1.00 94.88 93 GLY A C 1
ATOM 742 O O . GLY A 1 93 ? -9.392 -7.697 13.556 1.00 94.88 93 GLY A O 1
ATOM 743 N N . ILE A 1 94 ? -8.615 -6.032 14.846 1.00 94.25 94 ILE A N 1
ATOM 744 C CA . ILE A 1 94 ? -7.218 -6.161 14.408 1.00 94.25 94 ILE A CA 1
ATOM 745 C C . ILE A 1 94 ? -6.653 -7.525 14.810 1.00 94.25 94 ILE A C 1
ATOM 747 O O . ILE A 1 94 ? -6.118 -8.230 13.962 1.00 94.25 94 ILE A O 1
ATOM 751 N N . ILE A 1 95 ? -6.787 -7.925 16.077 1.00 95.88 95 ILE A N 1
ATOM 752 C CA . ILE A 1 95 ? -6.225 -9.185 16.585 1.00 95.88 95 ILE A CA 1
ATOM 753 C C . ILE A 1 95 ? -6.844 -10.378 15.855 1.00 95.88 95 ILE A C 1
ATOM 755 O O . ILE A 1 95 ? -6.119 -11.226 15.339 1.00 95.88 95 ILE A O 1
ATOM 759 N N . THR A 1 96 ? -8.174 -10.436 15.768 1.00 95.69 96 THR A N 1
ATOM 760 C CA . THR A 1 96 ? -8.870 -11.536 15.082 1.00 95.69 96 THR A CA 1
ATOM 761 C C . THR A 1 96 ? -8.533 -11.577 13.594 1.00 95.69 96 THR A C 1
ATOM 763 O O . THR A 1 96 ? -8.244 -12.653 13.072 1.00 95.69 96 THR A O 1
ATOM 766 N N . GLY A 1 97 ? -8.480 -10.421 12.926 1.00 93.31 97 GLY A N 1
ATOM 767 C CA . GLY A 1 97 ? -8.086 -10.313 11.524 1.00 93.31 97 GLY A CA 1
ATOM 768 C C . GLY A 1 97 ? -6.652 -10.778 11.274 1.00 93.31 97 GLY A C 1
ATOM 769 O O . GLY A 1 97 ? -6.419 -11.569 10.363 1.00 93.31 97 GLY A O 1
ATOM 770 N N . VAL A 1 98 ? -5.694 -10.348 12.101 1.00 93.12 98 VAL A N 1
ATOM 771 C CA . VAL A 1 98 ? -4.276 -10.733 11.987 1.00 93.12 98 VAL A CA 1
ATOM 772 C C . VAL A 1 98 ? -4.077 -12.220 12.271 1.00 93.12 98 VAL A C 1
ATOM 774 O O . VAL A 1 98 ? -3.347 -12.883 11.531 1.00 93.12 98 VAL A O 1
ATOM 777 N N . LEU A 1 99 ? -4.736 -12.769 13.294 1.00 95.00 99 LEU A N 1
ATOM 778 C CA . LEU A 1 99 ? -4.674 -14.199 13.602 1.00 95.00 99 LEU A CA 1
ATOM 779 C C . LEU A 1 99 ? -5.254 -15.035 12.461 1.00 95.00 99 LEU A C 1
ATOM 781 O O . LEU A 1 99 ? -4.574 -15.931 11.963 1.00 95.00 99 LEU A O 1
ATOM 785 N N . LEU A 1 100 ? -6.465 -14.711 11.996 1.00 94.81 100 LEU A N 1
ATOM 786 C CA . LEU A 1 100 ? -7.105 -15.414 10.882 1.00 94.81 100 LEU A CA 1
ATOM 787 C C . LEU A 1 100 ? -6.250 -15.338 9.613 1.00 94.81 100 LEU A C 1
ATOM 789 O O . LEU A 1 100 ? -6.022 -16.353 8.959 1.00 94.81 100 LEU A O 1
ATOM 793 N N . HIS A 1 101 ? -5.727 -14.153 9.298 1.00 93.12 101 HIS A N 1
ATOM 794 C CA . HIS A 1 101 ? -4.836 -13.936 8.164 1.00 93.12 101 HIS A CA 1
ATOM 795 C C . HIS A 1 101 ? -3.569 -14.797 8.250 1.00 93.12 101 HIS A C 1
ATOM 797 O O . HIS A 1 101 ? -3.209 -15.468 7.283 1.00 93.12 101 HIS A O 1
ATOM 803 N N . THR A 1 102 ? -2.914 -14.812 9.413 1.00 92.50 102 THR A N 1
ATOM 804 C CA . THR A 1 102 ? -1.680 -15.575 9.647 1.00 92.50 102 THR A CA 1
ATOM 805 C C . THR A 1 102 ? -1.929 -17.076 9.524 1.00 92.50 102 THR A C 1
ATOM 807 O O . THR A 1 102 ? -1.209 -17.761 8.799 1.00 92.50 102 THR A O 1
ATOM 810 N N . VAL A 1 103 ? -2.987 -17.584 10.165 1.00 94.06 103 VAL A N 1
ATOM 811 C CA . VAL A 1 103 ? -3.382 -18.998 10.085 1.00 94.06 103 VAL A CA 1
ATOM 812 C C . VAL A 1 103 ? -3.703 -19.393 8.645 1.00 94.06 103 VAL A C 1
ATOM 814 O O . VAL A 1 103 ? -3.255 -20.444 8.194 1.00 94.06 103 VAL A O 1
ATOM 817 N N . MET A 1 104 ? -4.417 -18.548 7.895 1.00 93.19 104 MET A N 1
ATOM 818 C CA . MET A 1 104 ? -4.718 -18.804 6.485 1.00 93.19 104 MET A CA 1
ATOM 819 C C . MET A 1 104 ? -3.459 -18.870 5.621 1.00 93.19 104 MET A C 1
ATOM 821 O O . MET A 1 104 ? -3.332 -19.794 4.824 1.00 93.19 104 MET A O 1
ATOM 825 N N . ILE A 1 105 ? -2.522 -17.930 5.768 1.00 91.69 105 ILE A N 1
ATOM 826 C CA . ILE A 1 105 ? -1.281 -17.936 4.977 1.00 91.69 105 ILE A CA 1
ATOM 827 C C . ILE A 1 105 ? -0.448 -19.179 5.271 1.00 91.69 105 ILE A C 1
ATOM 829 O O . ILE A 1 105 ? 0.015 -19.828 4.336 1.00 91.69 105 ILE A O 1
ATOM 833 N N . ILE A 1 106 ? -0.293 -19.545 6.543 1.00 90.25 106 ILE A N 1
ATOM 834 C CA . ILE A 1 106 ? 0.447 -20.750 6.933 1.00 90.25 106 ILE A CA 1
ATOM 835 C C . ILE A 1 106 ? -0.269 -22.007 6.421 1.00 90.25 106 ILE A C 1
ATOM 837 O O . ILE A 1 106 ? 0.364 -22.878 5.828 1.00 90.25 106 ILE A O 1
ATOM 841 N N . GLY A 1 107 ? -1.592 -22.085 6.583 1.00 92.50 107 GLY A N 1
ATOM 842 C CA . GLY A 1 107 ? -2.407 -23.196 6.090 1.00 92.50 107 GLY A CA 1
ATOM 843 C C . GLY A 1 107 ? -2.304 -23.372 4.575 1.00 92.50 107 GLY A C 1
ATOM 844 O O . GLY A 1 107 ? -2.098 -24.487 4.098 1.00 92.50 107 GLY A O 1
ATOM 845 N N . PHE A 1 108 ? -2.360 -22.277 3.812 1.00 91.12 108 PHE A N 1
ATOM 846 C CA . PHE A 1 108 ? -2.119 -22.306 2.369 1.00 91.12 108 PHE A CA 1
ATOM 847 C C . PHE A 1 108 ? -0.671 -22.648 2.024 1.00 91.12 108 PHE A C 1
ATOM 849 O O . PHE A 1 108 ? -0.449 -23.372 1.057 1.00 91.12 108 PHE A O 1
ATOM 856 N N . GLY A 1 109 ? 0.297 -22.204 2.826 1.00 91.38 109 GLY A N 1
ATOM 857 C CA . GLY A 1 109 ? 1.697 -22.597 2.693 1.00 91.38 109 GLY A CA 1
ATOM 858 C C . GLY A 1 109 ? 1.874 -24.113 2.749 1.00 91.38 109 GLY A C 1
ATOM 859 O O . GLY A 1 109 ? 2.518 -24.684 1.873 1.00 91.38 109 GLY A O 1
ATOM 860 N N . PHE A 1 110 ? 1.223 -24.785 3.703 1.00 90.25 110 PHE A N 1
ATOM 861 C CA . PHE A 1 110 ? 1.232 -26.248 3.780 1.00 90.25 110 PHE A CA 1
ATOM 862 C C . PHE A 1 110 ? 0.437 -26.914 2.652 1.00 90.25 110 PHE A C 1
ATOM 864 O O . PHE A 1 110 ? 0.912 -27.885 2.066 1.00 90.25 110 PHE A O 1
ATOM 871 N N . LEU A 1 111 ? -0.753 -26.397 2.328 1.00 94.50 111 LEU A N 1
ATOM 872 C CA . LEU A 1 111 ? -1.640 -26.989 1.321 1.00 94.50 111 LEU A CA 1
ATOM 873 C C . LEU A 1 111 ? -1.034 -26.950 -0.088 1.00 94.50 111 LEU A C 1
ATOM 875 O O . LEU A 1 111 ? -1.080 -27.945 -0.808 1.00 94.50 111 LEU A O 1
ATOM 879 N N . PHE A 1 112 ? -0.452 -25.813 -0.470 1.00 93.62 112 PHE A N 1
ATOM 880 C CA . PHE A 1 112 ? 0.165 -25.604 -1.782 1.00 93.62 112 PHE A CA 1
ATOM 881 C C . PHE A 1 112 ? 1.672 -25.892 -1.798 1.00 93.62 112 PHE A C 1
ATOM 883 O O . PHE A 1 112 ? 2.290 -25.794 -2.855 1.00 93.62 112 PHE A O 1
ATOM 8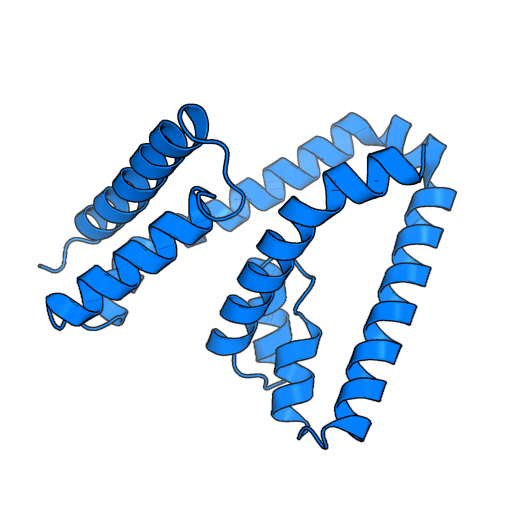90 N N . LYS A 1 113 ? 2.253 -26.284 -0.654 1.00 92.62 113 LYS A N 1
ATOM 891 C CA . LYS A 1 113 ? 3.688 -26.564 -0.475 1.00 92.62 113 LYS A CA 1
ATOM 892 C C . LYS A 1 113 ? 4.578 -25.394 -0.908 1.00 92.62 113 LYS A C 1
ATOM 894 O O . LYS A 1 113 ? 5.550 -25.580 -1.636 1.00 92.62 113 LYS A O 1
ATOM 899 N N . TYR A 1 114 ? 4.226 -24.188 -0.470 1.00 91.12 114 TYR A N 1
ATOM 900 C CA . TYR A 1 114 ? 5.040 -23.001 -0.718 1.00 91.12 114 TYR A CA 1
ATOM 901 C C . TYR A 1 114 ? 6.374 -23.088 0.019 1.00 91.12 114 TYR A C 1
ATOM 903 O O . TYR A 1 114 ? 6.442 -23.556 1.157 1.00 91.12 114 TYR A O 1
ATOM 911 N N . ASP A 1 115 ? 7.429 -22.610 -0.633 1.00 91.56 115 ASP A N 1
ATOM 912 C CA . ASP A 1 115 ? 8.712 -22.409 0.019 1.00 91.56 115 ASP A CA 1
ATOM 913 C C . ASP A 1 115 ? 8.665 -21.190 0.955 1.00 91.56 115 ASP A C 1
ATOM 915 O O . ASP A 1 115 ? 7.727 -20.383 0.954 1.00 91.56 115 ASP A O 1
ATOM 919 N N . ILE A 1 116 ? 9.694 -21.059 1.793 1.00 88.56 116 ILE A N 1
ATOM 920 C CA . ILE A 1 116 ? 9.768 -19.962 2.761 1.00 88.56 116 ILE A CA 1
ATOM 921 C C . ILE A 1 116 ? 9.786 -18.596 2.067 1.00 88.56 116 ILE A C 1
ATOM 923 O O . ILE A 1 116 ? 9.198 -17.647 2.576 1.00 88.56 116 ILE A O 1
ATOM 927 N N . GLN A 1 117 ? 10.386 -18.506 0.877 1.00 93.12 117 GLN A N 1
ATOM 928 C CA . GLN A 1 117 ? 10.462 -17.270 0.108 1.00 93.12 117 GLN A CA 1
ATOM 929 C C . GLN A 1 117 ? 9.077 -16.816 -0.367 1.00 93.12 117 GLN A C 1
ATOM 931 O O . GLN A 1 117 ? 8.727 -15.638 -0.237 1.00 93.12 117 GLN A O 1
ATOM 936 N N . MET A 1 118 ? 8.248 -17.733 -0.861 1.00 92.12 118 MET A N 1
ATOM 937 C CA . MET A 1 118 ? 6.883 -17.439 -1.285 1.00 92.12 118 MET A CA 1
ATOM 938 C C . MET A 1 118 ? 5.980 -17.126 -0.090 1.00 92.12 118 MET A C 1
ATOM 940 O O . MET A 1 118 ? 5.184 -16.190 -0.157 1.00 92.12 118 MET A O 1
ATOM 944 N N . VAL A 1 119 ? 6.140 -17.820 1.042 1.00 91.62 119 VAL A N 1
ATOM 945 C CA . VAL A 1 119 ? 5.426 -17.465 2.282 1.00 91.62 119 VAL A CA 1
ATOM 946 C C . VAL A 1 119 ? 5.802 -16.052 2.740 1.00 91.62 119 VAL A C 1
ATOM 948 O O . VAL A 1 119 ? 4.904 -15.246 2.980 1.00 91.62 119 VAL A O 1
ATOM 951 N N . SER A 1 120 ? 7.093 -15.706 2.774 1.00 91.94 120 SER A N 1
ATOM 952 C CA . SER A 1 120 ? 7.580 -14.354 3.094 1.00 91.94 120 SER A CA 1
ATOM 953 C C . SER A 1 120 ? 7.056 -13.283 2.135 1.00 91.94 120 SER A C 1
ATOM 955 O O . SER A 1 120 ? 6.816 -12.151 2.546 1.00 91.94 120 SER A O 1
ATOM 957 N N . THR A 1 121 ? 6.838 -13.639 0.868 1.00 92.88 121 THR A N 1
ATOM 958 C CA . THR A 1 121 ? 6.271 -12.752 -0.162 1.00 92.88 121 THR A CA 1
ATOM 959 C C . THR A 1 121 ? 4.773 -12.514 0.046 1.00 92.88 121 THR A C 1
ATOM 961 O O . THR A 1 121 ? 4.273 -11.397 -0.073 1.00 92.88 121 THR A O 1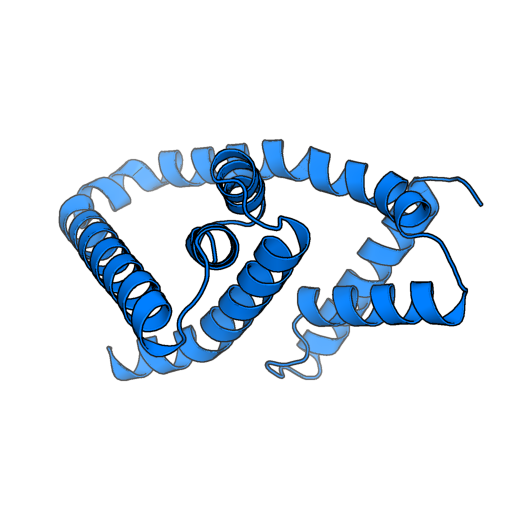
ATOM 964 N N . LEU A 1 122 ? 4.023 -13.565 0.378 1.00 93.00 122 LEU A N 1
ATOM 965 C CA . LEU A 1 122 ? 2.575 -13.478 0.568 1.00 93.00 122 LEU A CA 1
ATOM 966 C C . LEU A 1 122 ? 2.192 -12.914 1.938 1.00 93.00 122 LEU A C 1
ATOM 968 O O . LEU A 1 122 ? 1.101 -12.364 2.084 1.00 93.00 122 LEU A O 1
ATOM 972 N N . PHE A 1 123 ? 3.063 -13.028 2.939 1.00 92.12 123 PHE A N 1
ATOM 973 C CA . PHE A 1 123 ? 2.799 -12.579 4.304 1.00 92.12 123 PHE A CA 1
ATOM 974 C C . PHE A 1 123 ? 2.387 -11.096 4.404 1.00 92.12 123 PHE A C 1
ATOM 976 O O . PHE A 1 123 ? 1.344 -10.809 4.990 1.00 92.12 123 PHE A O 1
ATOM 983 N N . PRO A 1 124 ? 3.097 -10.131 3.795 1.00 92.69 124 PRO A N 1
ATOM 984 C CA . PRO A 1 124 ? 2.702 -8.722 3.837 1.00 92.69 124 PRO A CA 1
ATOM 985 C C . PRO A 1 124 ? 1.570 -8.335 2.864 1.00 92.69 124 PRO A C 1
ATOM 987 O O . PRO A 1 124 ? 1.294 -7.143 2.715 1.00 92.69 124 PRO A O 1
ATOM 990 N N . LYS A 1 125 ? 0.872 -9.290 2.221 1.00 90.50 125 LYS A N 1
ATOM 991 C CA . LYS A 1 125 ? -0.116 -9.006 1.158 1.00 90.50 125 LYS A CA 1
ATOM 992 C C . LYS A 1 125 ? -1.232 -8.034 1.542 1.00 90.50 125 LYS A C 1
ATOM 994 O O . LYS A 1 125 ? -1.806 -7.409 0.669 1.00 90.50 125 LYS A O 1
ATOM 999 N N . SER A 1 126 ? -1.605 -7.954 2.817 1.00 87.12 126 SER A N 1
ATOM 1000 C CA . SER A 1 126 ? -2.752 -7.158 3.281 1.00 87.12 126 SER A CA 1
ATOM 1001 C C . SER A 1 126 ? -2.339 -5.918 4.078 1.00 87.12 126 SER A C 1
ATOM 1003 O O . SER A 1 126 ? -3.154 -5.352 4.803 1.00 87.12 126 SER A O 1
ATOM 1005 N N . ILE A 1 127 ? -1.085 -5.486 3.934 1.00 87.81 127 ILE A N 1
ATOM 1006 C CA . ILE A 1 127 ? -0.546 -4.263 4.537 1.00 87.81 127 ILE A CA 1
ATOM 1007 C C . ILE A 1 127 ? -0.394 -3.192 3.443 1.00 87.81 127 ILE A C 1
ATOM 1009 O O . ILE A 1 127 ? -0.247 -3.508 2.264 1.00 87.81 127 ILE A O 1
ATOM 1013 N N . THR A 1 128 ? -0.423 -1.909 3.815 1.00 87.44 128 THR A N 1
ATOM 1014 C CA . THR A 1 128 ? -0.135 -0.789 2.906 1.00 87.44 128 THR A CA 1
ATOM 1015 C C . THR A 1 128 ? 1.191 -1.008 2.177 1.00 87.44 128 THR A C 1
ATOM 1017 O O . THR A 1 128 ? 2.205 -1.266 2.823 1.00 87.44 128 THR A O 1
ATOM 1020 N N . THR A 1 129 ? 1.200 -0.843 0.850 1.00 87.25 129 THR A N 1
ATOM 1021 C CA . THR A 1 129 ? 2.329 -1.155 -0.047 1.00 87.25 129 THR A CA 1
ATOM 1022 C C . THR A 1 129 ? 3.687 -0.690 0.475 1.00 87.25 129 THR A C 1
ATOM 1024 O O . THR A 1 129 ? 4.631 -1.467 0.473 1.00 87.25 129 THR A O 1
ATOM 1027 N N . ALA A 1 130 ? 3.783 0.542 0.983 1.00 83.81 130 ALA A N 1
ATOM 1028 C CA . ALA A 1 130 ? 5.034 1.092 1.508 1.00 83.81 130 ALA A CA 1
ATOM 1029 C C . ALA A 1 130 ? 5.616 0.276 2.675 1.00 83.81 130 ALA A C 1
ATOM 1031 O O . ALA A 1 130 ? 6.819 0.052 2.745 1.00 83.81 130 ALA A O 1
ATOM 1032 N N . ILE A 1 131 ? 4.751 -0.198 3.572 1.00 88.88 131 ILE A N 1
ATOM 1033 C CA . ILE A 1 131 ? 5.137 -1.043 4.706 1.00 88.88 131 ILE A CA 1
ATOM 1034 C C . ILE A 1 131 ? 5.388 -2.474 4.214 1.00 88.88 131 ILE A C 1
ATOM 1036 O O . ILE A 1 131 ? 6.347 -3.112 4.635 1.00 88.88 131 ILE A O 1
ATOM 1040 N N . ALA A 1 132 ? 4.554 -2.967 3.293 1.00 91.19 132 ALA A N 1
ATOM 1041 C CA . ALA A 1 132 ? 4.670 -4.311 2.740 1.00 91.19 132 ALA A CA 1
ATOM 1042 C C . ALA A 1 132 ? 6.010 -4.552 2.030 1.00 91.19 132 ALA A C 1
ATOM 1044 O O . ALA A 1 132 ? 6.586 -5.625 2.187 1.00 91.19 132 ALA A O 1
ATOM 1045 N N . VAL A 1 133 ? 6.520 -3.554 1.300 1.00 90.19 133 VAL A N 1
ATOM 1046 C CA . VAL A 1 133 ? 7.843 -3.598 0.657 1.00 90.19 133 VAL A CA 1
ATOM 1047 C C . VAL A 1 133 ? 8.939 -3.832 1.699 1.00 90.19 133 VAL A C 1
ATOM 1049 O O . VAL A 1 133 ? 9.641 -4.834 1.607 1.00 90.19 133 VAL A O 1
ATOM 1052 N N . GLY A 1 134 ? 9.014 -3.000 2.744 1.00 89.38 134 GLY A N 1
ATOM 1053 C CA . GLY A 1 134 ? 10.044 -3.142 3.781 1.00 89.38 134 GLY A CA 1
ATOM 1054 C C . GLY A 1 134 ? 9.937 -4.446 4.582 1.00 89.38 134 GLY A C 1
ATOM 1055 O O . GLY A 1 134 ? 10.950 -5.057 4.923 1.00 89.38 134 GLY A O 1
ATOM 1056 N N . VAL A 1 135 ? 8.713 -4.920 4.849 1.00 92.31 135 VAL A N 1
ATOM 1057 C CA . VAL A 1 135 ? 8.489 -6.223 5.502 1.00 92.31 135 VAL A CA 1
ATOM 1058 C C . VAL A 1 135 ? 8.926 -7.371 4.591 1.00 92.31 135 VAL A C 1
ATOM 1060 O O . VAL A 1 135 ? 9.613 -8.277 5.051 1.00 92.31 135 VAL A O 1
ATOM 1063 N N . SER A 1 136 ? 8.576 -7.331 3.304 1.00 93.12 136 SER A N 1
ATOM 1064 C CA . SER A 1 136 ? 8.982 -8.349 2.329 1.00 93.12 136 SER A CA 1
ATOM 1065 C C . SER A 1 136 ? 10.500 -8.431 2.200 1.00 93.12 136 SER A C 1
ATOM 1067 O O . SER A 1 136 ? 11.039 -9.532 2.208 1.00 93.12 136 SER A O 1
ATOM 1069 N N . GLU A 1 137 ? 11.190 -7.291 2.115 1.00 92.50 137 GLU A N 1
ATOM 1070 C CA . GLU A 1 137 ? 12.658 -7.232 2.071 1.00 92.50 137 GLU A CA 1
ATOM 1071 C C . GLU A 1 137 ? 13.277 -7.845 3.329 1.00 92.50 137 GLU A C 1
ATOM 1073 O O . GLU A 1 137 ? 14.151 -8.705 3.238 1.00 92.50 137 GLU A O 1
ATOM 1078 N N . SER A 1 138 ? 12.763 -7.468 4.503 1.00 93.56 138 SER A N 1
ATOM 1079 C CA . SER A 1 138 ? 13.257 -7.965 5.794 1.00 93.56 138 SER A CA 1
ATOM 1080 C C . SER A 1 138 ? 13.058 -9.475 5.972 1.00 93.56 138 SER A C 1
ATOM 1082 O O . SER A 1 138 ? 13.835 -10.121 6.670 1.00 93.56 138 SER A O 1
ATOM 1084 N N . LEU A 1 139 ? 12.022 -10.045 5.350 1.00 92.38 139 LEU A N 1
ATOM 1085 C CA . LEU A 1 139 ? 11.698 -11.474 5.403 1.00 92.38 139 LEU A CA 1
ATOM 1086 C C . LEU A 1 139 ? 12.304 -12.287 4.241 1.00 92.38 139 LEU A C 1
ATOM 1088 O O . LEU A 1 139 ? 12.073 -13.496 4.167 1.00 92.38 139 LEU A O 1
ATOM 1092 N N . GLY A 1 140 ? 13.047 -11.654 3.325 1.00 91.88 140 GLY A N 1
ATOM 1093 C CA . GLY A 1 140 ? 13.642 -12.311 2.152 1.00 91.88 140 GLY A CA 1
ATOM 1094 C C . GLY A 1 140 ? 12.642 -12.699 1.052 1.00 91.88 140 GLY A C 1
ATOM 1095 O O . GLY A 1 140 ? 12.923 -13.588 0.248 1.00 91.88 140 GLY A O 1
ATOM 1096 N N . GLY A 1 141 ? 11.464 -12.071 1.024 1.00 91.31 141 GLY A N 1
ATOM 1097 C CA . GLY A 1 141 ? 10.445 -12.263 -0.009 1.00 91.31 141 GLY A CA 1
ATOM 1098 C C . GLY A 1 141 ? 10.751 -11.521 -1.316 1.00 91.31 141 GLY A C 1
ATOM 1099 O O . GLY A 1 141 ? 11.629 -10.663 -1.393 1.00 91.31 141 GLY A O 1
ATOM 1100 N N . ILE A 1 142 ? 9.980 -11.817 -2.359 1.00 93.75 142 ILE A N 1
ATOM 1101 C CA . ILE A 1 142 ? 10.093 -11.212 -3.689 1.00 93.75 142 ILE A CA 1
ATOM 1102 C C . ILE A 1 142 ? 9.263 -9.924 -3.721 1.00 93.75 142 ILE A C 1
ATOM 1104 O O . ILE A 1 142 ? 8.054 -9.953 -3.951 1.00 93.75 142 ILE A O 1
ATOM 1108 N N . VAL A 1 143 ? 9.914 -8.776 -3.525 1.00 89.38 143 VAL A N 1
ATOM 1109 C CA . VAL A 1 143 ? 9.259 -7.457 -3.396 1.00 89.38 143 VAL A CA 1
ATOM 1110 C C . VAL A 1 143 ? 8.293 -7.153 -4.543 1.00 89.38 143 VAL A C 1
ATOM 1112 O O . VAL A 1 143 ? 7.158 -6.744 -4.300 1.00 89.38 143 VAL A O 1
ATOM 1115 N N . SER A 1 144 ? 8.701 -7.396 -5.790 1.00 87.25 144 SER A N 1
ATOM 1116 C CA . SER A 1 144 ? 7.864 -7.128 -6.966 1.00 87.25 144 SER A CA 1
ATOM 1117 C C . SER A 1 144 ? 6.556 -7.922 -6.937 1.00 87.25 144 SER A C 1
ATOM 1119 O O . SER A 1 144 ? 5.492 -7.395 -7.268 1.00 87.25 144 SER A O 1
ATOM 1121 N N . LEU A 1 145 ? 6.615 -9.178 -6.483 1.00 91.12 145 LEU A N 1
ATOM 1122 C CA . LEU A 1 145 ? 5.438 -10.027 -6.341 1.00 91.12 145 LEU A CA 1
ATOM 1123 C C . LEU A 1 145 ? 4.590 -9.592 -5.141 1.00 91.12 145 LEU A C 1
ATOM 1125 O O . LEU A 1 145 ? 3.371 -9.497 -5.271 1.00 91.12 145 LEU A O 1
ATOM 1129 N N . THR A 1 146 ? 5.210 -9.227 -4.016 1.00 92.56 146 THR A N 1
ATOM 1130 C CA . THR A 1 146 ? 4.512 -8.631 -2.866 1.00 92.56 146 THR A CA 1
ATOM 1131 C C . THR A 1 146 ? 3.677 -7.427 -3.292 1.00 92.56 146 THR A C 1
ATOM 1133 O O . THR A 1 146 ? 2.485 -7.370 -2.994 1.00 92.56 146 THR A O 1
ATOM 1136 N N . VAL A 1 147 ? 4.263 -6.479 -4.031 1.00 88.38 147 VAL A N 1
ATOM 1137 C CA . VAL A 1 147 ? 3.557 -5.278 -4.508 1.00 88.38 147 VAL A CA 1
ATOM 1138 C C . VAL A 1 147 ? 2.361 -5.658 -5.381 1.00 88.38 147 VAL A C 1
ATOM 1140 O O . VAL A 1 147 ? 1.265 -5.134 -5.173 1.00 88.38 147 VAL A O 1
ATOM 1143 N N . ALA A 1 148 ? 2.537 -6.602 -6.309 1.00 88.56 148 ALA A N 1
ATOM 1144 C CA . ALA A 1 148 ? 1.454 -7.076 -7.167 1.00 88.56 148 ALA A CA 1
ATOM 1145 C C . ALA A 1 148 ? 0.297 -7.690 -6.357 1.00 88.56 148 ALA A C 1
ATOM 1147 O O . ALA A 1 148 ? -0.868 -7.356 -6.586 1.00 88.56 148 ALA A O 1
ATOM 1148 N N . VAL A 1 149 ? 0.601 -8.536 -5.367 1.00 91.38 149 VAL A N 1
ATOM 1149 C CA . VAL A 1 149 ? -0.412 -9.186 -4.520 1.00 91.38 149 VAL A CA 1
ATOM 1150 C C . VAL A 1 149 ? -1.090 -8.176 -3.582 1.00 91.38 149 VAL A C 1
ATOM 1152 O O . VAL A 1 149 ? -2.304 -8.252 -3.379 1.00 91.38 149 VAL A O 1
ATOM 1155 N N . VAL A 1 150 ? -0.362 -7.189 -3.054 1.00 92.00 150 VAL A N 1
ATOM 1156 C CA . VAL A 1 150 ? -0.939 -6.095 -2.251 1.00 92.00 150 VAL A CA 1
ATOM 1157 C C . VAL A 1 150 ? -1.952 -5.296 -3.063 1.00 92.00 150 VAL A C 1
ATOM 1159 O O . VAL A 1 150 ? -3.076 -5.081 -2.612 1.00 92.00 150 VAL A O 1
ATOM 1162 N N . VAL A 1 151 ? -1.596 -4.900 -4.286 1.00 88.25 151 VAL A N 1
ATOM 1163 C CA . VAL A 1 151 ? -2.519 -4.182 -5.177 1.00 88.25 151 VAL A CA 1
ATOM 1164 C C . VAL A 1 151 ? -3.732 -5.049 -5.506 1.00 88.25 151 VAL A C 1
ATOM 1166 O O . VAL A 1 151 ? -4.865 -4.579 -5.397 1.00 88.25 151 VAL A O 1
ATOM 1169 N N . PHE A 1 152 ? -3.518 -6.320 -5.851 1.00 88.50 152 PHE A N 1
ATOM 1170 C CA . PHE A 1 152 ? -4.598 -7.251 -6.170 1.00 88.50 152 PHE A CA 1
ATOM 1171 C C . PHE A 1 152 ? -5.584 -7.406 -5.006 1.00 88.50 152 PHE A C 1
ATOM 1173 O O . PHE A 1 152 ? -6.786 -7.197 -5.172 1.00 88.50 152 PHE A O 1
ATOM 1180 N N . THR A 1 153 ? -5.085 -7.719 -3.810 1.00 90.38 153 THR A N 1
ATOM 1181 C CA . THR A 1 153 ? -5.934 -7.881 -2.622 1.00 90.38 153 THR A CA 1
ATOM 1182 C C . THR A 1 153 ? -6.615 -6.576 -2.219 1.00 90.38 153 THR A C 1
ATOM 1184 O O . THR A 1 153 ? -7.774 -6.612 -1.809 1.00 90.38 153 THR A O 1
ATOM 1187 N N . GLY A 1 154 ? -5.956 -5.426 -2.392 1.00 88.19 154 GLY A N 1
ATOM 1188 C CA . GLY A 1 154 ? -6.548 -4.109 -2.163 1.00 88.19 154 GLY A CA 1
ATOM 1189 C C . GLY A 1 154 ? -7.726 -3.824 -3.096 1.00 88.19 154 GLY A C 1
ATOM 1190 O O . GLY A 1 154 ? -8.780 -3.378 -2.641 1.00 88.19 154 GLY A O 1
ATOM 1191 N N . ILE A 1 155 ? -7.594 -4.147 -4.387 1.00 85.38 155 ILE A N 1
ATOM 119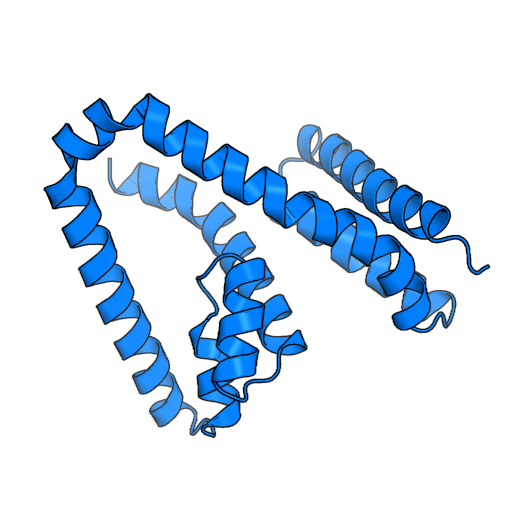2 C CA . ILE A 1 155 ? -8.682 -4.009 -5.365 1.00 85.38 155 ILE A CA 1
ATOM 1193 C C . ILE A 1 155 ? -9.832 -4.948 -5.004 1.00 85.38 155 ILE A C 1
ATOM 1195 O O . ILE A 1 155 ? -10.964 -4.487 -4.866 1.00 85.38 155 ILE A O 1
ATOM 1199 N N . VAL A 1 156 ? -9.555 -6.234 -4.777 1.00 87.94 156 VAL A N 1
ATOM 1200 C CA . VAL A 1 156 ? -10.578 -7.220 -4.389 1.00 87.94 156 VAL A CA 1
ATOM 1201 C C . VAL A 1 156 ? -11.312 -6.773 -3.121 1.00 87.94 156 VAL A C 1
ATOM 1203 O O . VAL A 1 156 ? -12.542 -6.764 -3.088 1.00 87.94 156 VAL A O 1
ATOM 1206 N N . GLY A 1 157 ? -10.577 -6.312 -2.108 1.00 87.56 157 GLY A N 1
ATOM 1207 C CA . GLY A 1 157 ? -11.145 -5.770 -0.876 1.00 87.56 157 GLY A CA 1
ATOM 1208 C C . GLY A 1 157 ? -12.043 -4.559 -1.123 1.00 87.56 157 GLY A C 1
ATOM 1209 O O . GLY A 1 157 ? -13.155 -4.513 -0.605 1.00 87.56 157 GLY A O 1
ATOM 1210 N N . SER A 1 158 ? -11.618 -3.614 -1.967 1.00 83.81 158 SER A N 1
ATOM 1211 C CA . SER A 1 158 ? -12.411 -2.419 -2.295 1.00 83.81 158 SER A CA 1
ATOM 1212 C C . SER A 1 158 ? -13.739 -2.737 -2.992 1.00 83.81 158 SER A C 1
ATOM 1214 O O . SER A 1 158 ? -14.719 -2.016 -2.814 1.00 83.81 158 SER A O 1
ATOM 1216 N N . VAL A 1 159 ? -13.785 -3.832 -3.755 1.00 84.50 159 VAL A N 1
ATOM 1217 C CA . VAL A 1 159 ? -14.972 -4.276 -4.496 1.00 84.50 159 VAL A CA 1
ATOM 1218 C C . VAL A 1 159 ? -15.931 -5.052 -3.596 1.00 84.50 159 VAL A C 1
ATOM 1220 O O . VAL A 1 159 ? -17.144 -4.879 -3.694 1.00 84.50 159 VAL A O 1
ATOM 1223 N N . ILE A 1 160 ? -15.401 -5.892 -2.704 1.00 87.69 160 ILE A N 1
ATOM 1224 C CA . ILE A 1 160 ? -16.210 -6.743 -1.820 1.00 87.69 160 ILE A CA 1
ATOM 1225 C C . ILE A 1 160 ? -16.736 -5.962 -0.608 1.00 87.69 160 ILE A C 1
ATOM 1227 O O . ILE A 1 160 ? -17.866 -6.200 -0.177 1.00 87.69 160 ILE A O 1
ATOM 1231 N N . ALA A 1 161 ? -15.958 -5.016 -0.069 1.00 86.69 161 ALA A N 1
ATOM 1232 C CA . ALA A 1 161 ? -16.276 -4.332 1.187 1.00 86.69 161 ALA A CA 1
ATOM 1233 C C . ALA A 1 161 ? -17.672 -3.674 1.218 1.00 86.69 161 ALA A C 1
ATOM 1235 O O . ALA A 1 161 ? -18.399 -3.919 2.182 1.00 86.69 161 ALA A O 1
ATOM 1236 N N . PRO A 1 162 ? -18.124 -2.912 0.197 1.00 85.50 162 PRO A N 1
ATOM 1237 C CA . PRO A 1 162 ? -19.457 -2.306 0.220 1.00 85.50 162 PRO A CA 1
ATOM 1238 C C . PRO A 1 162 ? -20.592 -3.334 0.274 1.00 85.50 162 PRO A C 1
ATOM 1240 O O . PRO A 1 162 ? -21.607 -3.096 0.924 1.00 85.50 162 PRO A O 1
ATOM 1243 N N . THR A 1 163 ? -20.435 -4.474 -0.403 1.00 86.75 163 THR A N 1
ATOM 1244 C CA . THR A 1 163 ? -21.427 -5.559 -0.400 1.00 86.75 163 THR A CA 1
ATOM 1245 C C . THR A 1 163 ? -21.454 -6.255 0.954 1.00 86.75 163 THR A C 1
ATOM 1247 O O . THR A 1 163 ? -22.528 -6.495 1.497 1.00 86.75 163 THR A O 1
ATOM 1250 N N . LEU A 1 164 ? -20.281 -6.518 1.534 1.00 88.94 164 LEU A N 1
ATOM 1251 C CA . LEU A 1 164 ? -20.161 -7.155 2.842 1.00 88.94 164 LEU A CA 1
ATOM 1252 C C . LEU A 1 164 ? -20.767 -6.287 3.954 1.00 88.94 164 LEU A C 1
ATOM 1254 O O . LEU A 1 164 ? -21.550 -6.785 4.758 1.00 88.94 164 LEU A O 1
ATOM 1258 N N . PHE A 1 165 ? -20.472 -4.983 3.968 1.00 88.50 165 PHE A N 1
ATOM 1259 C CA . PHE A 1 165 ? -21.017 -4.065 4.973 1.00 88.50 165 PHE A CA 1
ATOM 1260 C C . PHE A 1 165 ? -22.534 -3.889 4.876 1.00 88.50 165 PHE A C 1
ATOM 1262 O O . PHE A 1 165 ? -23.169 -3.670 5.899 1.00 88.50 165 PHE A O 1
ATOM 1269 N N . LYS A 1 166 ? -23.127 -4.018 3.683 1.00 88.44 166 LYS A N 1
ATOM 1270 C CA . LYS A 1 166 ? -24.591 -4.001 3.518 1.00 88.44 166 LYS A CA 1
ATOM 1271 C C . LYS A 1 166 ? -25.283 -5.247 4.063 1.00 88.44 166 LYS A C 1
ATOM 1273 O O . LYS A 1 166 ? -26.449 -5.165 4.402 1.00 88.44 166 LYS A O 1
ATOM 1278 N N . VAL A 1 167 ? -24.608 -6.395 4.072 1.00 90.25 167 VAL A N 1
ATOM 1279 C CA . VAL A 1 167 ? -25.170 -7.650 4.601 1.00 90.25 167 VAL A CA 1
ATOM 1280 C C . VAL A 1 167 ? -25.001 -7.726 6.119 1.00 90.25 167 VAL A C 1
ATOM 1282 O O . VAL A 1 167 ? -25.815 -8.336 6.802 1.00 90.25 167 VAL A O 1
ATOM 1285 N N . ALA A 1 168 ? -23.938 -7.117 6.647 1.00 79.94 168 ALA A N 1
ATOM 1286 C CA . ALA A 1 168 ? -23.619 -7.119 8.071 1.00 79.94 168 ALA A CA 1
ATOM 1287 C C . ALA A 1 168 ? -24.354 -6.039 8.896 1.00 79.94 168 ALA A C 1
ATOM 1289 O O . ALA A 1 168 ? -24.187 -6.019 10.115 1.00 79.94 168 ALA A O 1
ATOM 1290 N N . ASN A 1 169 ? -25.116 -5.144 8.255 1.00 54.84 169 ASN A N 1
ATOM 1291 C CA . ASN A 1 169 ? -25.833 -4.022 8.872 1.00 54.84 169 ASN A CA 1
ATOM 1292 C C . ASN A 1 169 ? -27.325 -4.083 8.550 1.00 54.84 169 ASN A C 1
ATOM 1294 O O . ASN A 1 169 ? -28.124 -3.738 9.444 1.00 54.84 169 ASN A O 1
#

InterPro domains:
  IPR007300 CidB/LrgB family [PF04172] (11-168)
  IPR007300 CidB/LrgB family [PTHR30249] (6-167)

Sequence (169 aa):
MESPYLWLTVTVGLYLLAARLQKRWPTPLLTPLLFAIVMIILLLLVLDIPYETYEAGGKLISTFVTPATVALAIKLEKNYVYLQKHYSAILMGIITGVLLHTVMIIGFGFLFKYDIQMVSTLFPKSITTAIAVGVSESLGGIVSLTVAVVVFTGIVGSVIAPTLFKVAN

Foldseek 3Di:
DQDLVVLLCLLVVQLVVLVVVCVVPVDLCSNSVNRSVVVVVVVCVVVVPDVVSNVSNVVVVVVVVVVVVVVVVVVCVVCVVVCVVCVVVVVVCVVVVLVVLLCVLVVVCVVVVPDQQVSLLCNLLQPDLVVQLVSSVVSNHDSVSSNVSNVVVVSVCVVCVVVVVVVVD

Organism: NCBI:txid2838467

pLDDT: mean 88.49, std 6.75, range [50.38, 95.88]

Secondary structure (DSSP, 8-state):
---HHHHHHHHHHHHHHHHHHHHHS--GGG-HHHHHHHHHHHHHHHTT--HHHHHHHHHHHHHHHHHHHHHHHHHHHHTHHHHHHTHHHHHHHHHHHHHHHHHHHHHHHHHHT--HHHHHHHGGGGS-HHHHHHHHHHTT--HHHHHHHHHHHHHHHHHHHHHHHHH--